Protein AF-A0A936BLS0-F1 (afdb_monomer_lite)

Secondary structure (DSSP, 8-state):
-EE------SS------EE--------EEEEEEEE-SSEEEEEEEEESSS-EEEEEEEE--

Structure (mmCIF, N/CA/C/O backbone):
data_AF-A0A936BLS0-F1
#
_entry.id   AF-A0A936BLS0-F1
#
loop_
_atom_site.group_PDB
_atom_site.id
_atom_site.type_symbol
_atom_site.label_atom_id
_atom_site.label_alt_id
_atom_site.label_comp_id
_atom_site.label_asym_id
_atom_site.label_entity_id
_atom_site.label_seq_id
_atom_site.pdbx_PDB_ins_code
_atom_site.Cartn_x
_atom_site.Cartn_y
_atom_site.Cartn_z
_atom_site.occupancy
_atom_site.B_iso_or_equiv
_atom_site.auth_seq_id
_atom_site.auth_comp_id
_atom_site.auth_asym_id
_atom_site.auth_atom_id
_atom_site.pdbx_PDB_model_num
ATOM 1 N N . MET A 1 1 ? -22.169 5.142 15.568 1.00 41.31 1 MET A N 1
ATOM 2 C CA . MET A 1 1 ? -23.579 5.539 15.314 1.00 41.31 1 MET A CA 1
ATOM 3 C C . MET A 1 1 ? -24.396 4.260 15.313 1.00 41.31 1 MET A C 1
ATOM 5 O O . MET A 1 1 ? -24.014 3.355 14.588 1.00 41.31 1 MET A O 1
ATOM 9 N N . ASN A 1 2 ? -25.424 4.131 16.156 1.00 38.88 2 ASN A N 1
ATOM 10 C CA . ASN A 1 2 ? -26.199 2.891 16.275 1.00 38.88 2 ASN A CA 1
ATOM 11 C C . ASN A 1 2 ? -27.472 3.011 15.422 1.00 38.88 2 ASN A C 1
ATOM 13 O O . ASN A 1 2 ? -28.278 3.908 15.660 1.00 38.88 2 ASN A O 1
ATOM 17 N N . VAL A 1 3 ? -27.615 2.169 14.395 1.00 52.62 3 VAL A N 1
ATOM 18 C CA . VAL A 1 3 ? -28.790 2.145 13.509 1.00 52.62 3 VAL A CA 1
ATOM 19 C C . VAL A 1 3 ? -29.523 0.833 13.750 1.00 52.62 3 VAL A C 1
ATOM 21 O O . VAL A 1 3 ? -28.951 -0.236 13.554 1.00 52.62 3 VAL A O 1
ATOM 24 N N . SER A 1 4 ? -30.777 0.918 14.195 1.00 52.31 4 SER A N 1
ATOM 25 C CA . SER A 1 4 ? -31.618 -0.242 14.493 1.00 52.31 4 SER A CA 1
ATOM 26 C C . SER A 1 4 ? -32.784 -0.283 13.508 1.00 52.31 4 SER A C 1
ATOM 28 O O . SER A 1 4 ? -33.563 0.667 13.428 1.00 52.31 4 SER A O 1
ATOM 30 N N . TYR A 1 5 ? -32.875 -1.363 12.732 1.00 52.91 5 TYR A N 1
ATOM 31 C CA . TYR A 1 5 ? -33.919 -1.592 11.734 1.00 52.91 5 TYR A CA 1
ATOM 32 C C . TYR A 1 5 ? -34.744 -2.816 12.141 1.00 52.91 5 TYR A C 1
ATOM 34 O O . TYR A 1 5 ? -34.180 -3.836 12.536 1.00 52.91 5 TYR A O 1
ATOM 42 N N . LYS A 1 6 ? -36.075 -2.709 12.075 1.00 54.94 6 LYS A N 1
ATOM 43 C CA . LYS A 1 6 ? -37.000 -3.822 12.317 1.00 54.94 6 LYS A CA 1
ATOM 44 C C . LYS A 1 6 ? -37.556 -4.292 10.976 1.00 54.94 6 LYS A C 1
ATOM 46 O O . LYS A 1 6 ? -38.210 -3.511 10.292 1.00 54.94 6 LYS A O 1
ATOM 51 N N . ILE A 1 7 ? -37.294 -5.547 10.621 1.00 56.84 7 ILE A N 1
ATOM 52 C CA . ILE A 1 7 ? -37.979 -6.240 9.526 1.00 56.84 7 ILE A CA 1
ATOM 53 C C . ILE A 1 7 ? -39.248 -6.864 10.105 1.00 56.84 7 ILE A C 1
ATOM 55 O O . ILE A 1 7 ? -39.170 -7.633 11.060 1.00 56.84 7 ILE A O 1
ATOM 59 N N . GLU A 1 8 ? -40.405 -6.526 9.538 1.00 53.16 8 GLU A N 1
ATOM 60 C CA . GLU A 1 8 ? -41.664 -7.223 9.806 1.00 53.16 8 GLU A CA 1
ATOM 61 C C . GLU A 1 8 ? -41.859 -8.323 8.757 1.00 53.16 8 GLU A C 1
ATOM 63 O O . GLU A 1 8 ? -42.467 -8.101 7.715 1.00 53.16 8 GLU A O 1
ATOM 68 N N . THR A 1 9 ? -41.319 -9.510 9.038 1.00 50.81 9 THR A N 1
ATOM 69 C CA . THR A 1 9 ? -41.755 -10.763 8.410 1.00 50.81 9 THR A CA 1
ATOM 70 C C . THR A 1 9 ? -41.806 -11.836 9.496 1.00 50.81 9 THR A C 1
ATOM 72 O O . THR A 1 9 ? -40.965 -11.879 10.389 1.00 50.81 9 THR A O 1
ATOM 75 N N . ASP A 1 10 ? -42.851 -12.645 9.426 1.00 53.25 10 ASP A N 1
ATOM 76 C CA . ASP A 1 10 ? -43.502 -13.431 10.476 1.00 53.25 10 ASP A CA 1
ATOM 77 C C . ASP A 1 10 ? -42.710 -14.659 10.982 1.00 53.25 10 ASP A C 1
ATOM 79 O O . ASP A 1 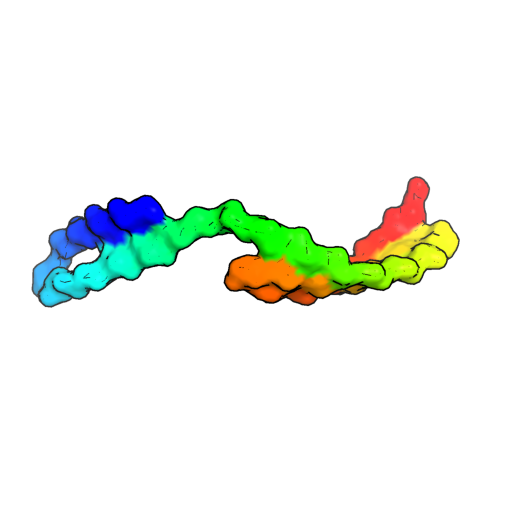10 ? -43.179 -15.795 10.949 1.00 53.25 10 ASP A O 1
ATOM 83 N N . THR A 1 11 ? -41.455 -14.489 11.396 1.00 52.66 11 THR A N 1
ATOM 84 C CA . THR A 1 11 ? -40.675 -15.541 12.074 1.00 52.66 11 THR A CA 1
ATOM 85 C C . THR A 1 11 ? -39.512 -14.890 12.813 1.00 52.66 11 THR A C 1
ATOM 87 O O . THR A 1 11 ? -38.622 -14.342 12.177 1.00 52.66 11 T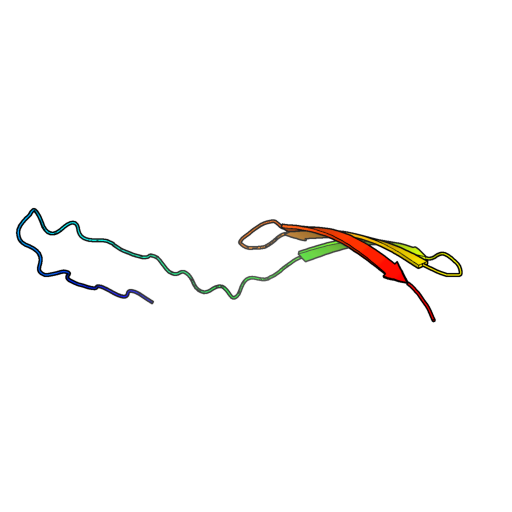HR A O 1
ATOM 90 N N . ASP A 1 12 ? -39.590 -14.888 14.147 1.00 55.12 12 ASP A N 1
ATOM 91 C CA . ASP A 1 12 ? -38.588 -14.434 15.120 1.00 55.12 12 ASP A CA 1
ATOM 92 C C . ASP A 1 12 ? -37.715 -13.245 14.694 1.00 55.12 12 ASP A C 1
ATOM 94 O O . ASP A 1 12 ? -36.708 -13.370 14.003 1.00 55.12 12 ASP A O 1
ATOM 98 N N . SER A 1 13 ? -38.082 -12.057 15.180 1.00 59.00 13 SER A N 1
ATOM 99 C CA . SER A 1 13 ? -37.326 -10.823 14.975 1.00 59.00 13 SER A CA 1
ATOM 100 C C . SER A 1 13 ? -35.903 -10.931 15.550 1.00 59.00 13 SER A C 1
ATOM 102 O O . SER A 1 13 ? -35.657 -10.576 16.706 1.00 59.00 13 SER A O 1
ATOM 104 N N . GLU A 1 14 ? -34.939 -11.382 14.750 1.00 63.12 14 GLU A N 1
ATOM 105 C CA . GLU A 1 14 ? -33.524 -11.293 15.100 1.00 63.12 14 GLU A CA 1
ATOM 106 C C . GLU A 1 14 ? -33.093 -9.823 15.094 1.00 63.12 14 GLU A C 1
ATOM 108 O O . GLU A 1 14 ? -33.170 -9.108 14.091 1.00 63.12 14 GLU A O 1
ATOM 113 N N . LYS A 1 15 ? -32.633 -9.340 16.252 1.00 62.91 15 LYS A N 1
ATOM 114 C CA . LYS A 1 15 ? -32.031 -8.010 16.363 1.00 62.91 15 LYS A CA 1
ATOM 115 C C . LYS A 1 15 ? -30.667 -8.022 15.677 1.00 62.91 15 LYS A C 1
ATOM 117 O O . LYS A 1 15 ? -29.677 -8.425 16.280 1.00 62.91 15 LYS A O 1
ATOM 122 N N . VAL A 1 16 ? -30.599 -7.510 14.454 1.00 67.88 16 VAL A N 1
ATOM 123 C CA . VAL A 1 16 ? -29.322 -7.240 13.784 1.00 67.88 16 VAL A CA 1
ATOM 124 C C . VAL A 1 16 ? -28.775 -5.905 14.296 1.00 67.88 16 VAL A C 1
ATOM 126 O O . VAL A 1 16 ? -29.341 -4.845 14.028 1.00 67.88 16 VAL A O 1
ATOM 129 N N . ASN A 1 17 ? -27.693 -5.948 15.077 1.00 69.31 17 ASN A N 1
ATOM 130 C CA . ASN A 1 17 ? -27.008 -4.756 15.575 1.00 69.31 17 ASN A CA 1
ATOM 131 C C . ASN A 1 17 ? -25.719 -4.531 14.775 1.00 69.31 17 ASN A C 1
ATOM 133 O O . ASN A 1 17 ? -24.815 -5.362 14.815 1.00 69.31 17 ASN A O 1
ATOM 137 N N . PHE A 1 18 ? -25.627 -3.404 14.072 1.00 62.16 18 PHE A N 1
ATOM 138 C CA . PHE A 1 18 ? -24.407 -2.997 13.379 1.00 62.16 18 PHE A CA 1
ATOM 139 C C . PHE A 1 18 ? -23.622 -2.030 14.265 1.00 62.16 18 PHE A C 1
ATOM 141 O O . PHE A 1 18 ? -24.016 -0.874 14.443 1.00 62.16 18 PHE A O 1
ATOM 148 N N . ASP A 1 19 ? -22.502 -2.495 14.817 1.00 68.81 19 ASP A N 1
ATOM 149 C CA . ASP A 1 19 ? -21.579 -1.638 15.560 1.00 68.81 19 ASP A CA 1
ATOM 150 C C . ASP A 1 19 ? -20.608 -0.937 14.600 1.00 68.81 19 ASP A C 1
ATOM 152 O O . ASP A 1 19 ? -19.507 -1.406 14.302 1.00 68.81 19 ASP A O 1
ATOM 156 N N . ILE A 1 20 ? -21.068 0.185 14.044 1.00 64.44 20 ILE A N 1
ATOM 157 C CA . ILE A 1 20 ? -20.280 1.013 13.132 1.00 64.44 20 ILE A CA 1
ATOM 158 C C . ILE A 1 20 ? -19.474 2.013 13.966 1.00 64.44 20 ILE A C 1
ATOM 160 O O . ILE A 1 20 ? -19.954 3.099 14.330 1.00 64.44 20 ILE A O 1
ATOM 164 N N . ASN A 1 21 ? -18.235 1.622 14.257 1.00 69.31 21 ASN A N 1
ATOM 165 C CA . ASN A 1 21 ? -17.222 2.479 14.859 1.00 69.31 21 ASN A CA 1
ATOM 166 C C . ASN A 1 21 ? -16.714 3.515 13.841 1.00 69.31 21 ASN A C 1
ATOM 168 O O . ASN A 1 21 ? -16.668 3.260 12.636 1.00 69.31 21 ASN A O 1
ATOM 172 N N . ALA A 1 22 ? -16.363 4.715 14.314 1.00 66.06 22 ALA A N 1
ATOM 173 C CA . ALA A 1 22 ? -15.866 5.780 13.445 1.00 66.06 22 ALA A CA 1
ATOM 174 C C . ALA A 1 22 ? -14.577 5.333 12.734 1.00 66.06 22 ALA A C 1
ATOM 176 O O . ALA A 1 22 ? -13.595 4.984 13.381 1.00 66.06 22 ALA A O 1
ATOM 177 N N . ALA A 1 23 ? -14.566 5.389 11.400 1.00 64.25 23 ALA A N 1
ATOM 178 C CA . ALA A 1 23 ? -13.434 4.949 10.577 1.00 64.25 23 ALA A CA 1
ATOM 179 C C . ALA A 1 23 ? -12.209 5.887 10.634 1.00 64.25 23 ALA A C 1
ATOM 181 O O . ALA A 1 23 ? -11.176 5.598 10.028 1.00 64.25 23 ALA A O 1
ATOM 182 N N . ASN A 1 24 ? -12.313 7.014 11.346 1.00 68.50 24 ASN A N 1
ATOM 183 C CA . ASN A 1 24 ? -11.206 7.945 11.531 1.00 68.50 24 ASN A CA 1
ATOM 184 C C . ASN A 1 24 ? -10.194 7.357 12.518 1.00 68.50 24 ASN A C 1
ATOM 186 O O . ASN A 1 24 ? -10.303 7.534 13.728 1.00 68.50 24 ASN A O 1
ATOM 190 N N . SER A 1 25 ? -9.191 6.672 11.977 1.00 81.38 25 SER A N 1
ATOM 191 C CA . SER A 1 25 ? -8.025 6.184 12.709 1.00 81.38 25 SER A CA 1
ATOM 192 C C . SER A 1 25 ? -6.750 6.786 12.133 1.00 81.38 25 SER A C 1
ATOM 194 O O . SER A 1 25 ? -6.632 6.933 10.913 1.00 81.38 25 SER A O 1
ATOM 196 N N . ILE A 1 26 ? -5.760 7.046 12.987 1.00 86.88 26 ILE A N 1
ATOM 197 C CA . ILE A 1 26 ? -4.389 7.290 12.526 1.00 86.88 26 ILE A CA 1
ATOM 198 C C . ILE A 1 26 ? -3.934 6.062 11.726 1.00 86.88 26 ILE A C 1
ATOM 200 O O . ILE A 1 26 ? -4.124 4.926 12.161 1.00 86.88 26 ILE A O 1
ATOM 204 N N . ARG A 1 27 ? -3.363 6.298 10.542 1.00 90.88 27 ARG A N 1
ATOM 205 C CA . ARG A 1 27 ? -2.851 5.260 9.643 1.00 90.88 27 ARG A CA 1
ATOM 206 C C . ARG A 1 27 ? -1.356 5.456 9.450 1.00 90.88 27 ARG A C 1
ATOM 208 O O . ARG A 1 27 ? -0.939 6.501 8.956 1.00 90.88 27 ARG A O 1
ATOM 215 N N . LEU A 1 28 ? -0.569 4.438 9.785 1.00 94.62 28 LEU A N 1
ATOM 216 C CA . LEU A 1 28 ? 0.853 4.376 9.457 1.00 94.62 28 LEU A CA 1
ATOM 217 C C . LEU A 1 28 ? 1.021 3.542 8.187 1.00 94.62 28 LEU A C 1
ATOM 219 O O . LEU A 1 28 ? 0.494 2.439 8.113 1.00 94.62 28 LEU A O 1
ATOM 223 N N . THR A 1 29 ? 1.736 4.055 7.188 1.00 95.75 29 THR A N 1
ATOM 224 C CA . THR A 1 29 ? 2.011 3.315 5.947 1.00 95.75 29 THR A CA 1
ATOM 225 C C . THR A 1 29 ? 3.508 3.266 5.699 1.00 95.75 29 THR A C 1
ATOM 227 O O . THR A 1 29 ? 4.175 4.297 5.756 1.00 95.75 29 THR A O 1
ATOM 230 N N . LEU A 1 30 ? 4.022 2.066 5.442 1.00 96.94 30 LEU A N 1
ATOM 231 C CA . LEU A 1 30 ? 5.412 1.813 5.075 1.00 96.94 30 LEU A CA 1
ATOM 232 C C . LEU A 1 30 ? 5.433 1.165 3.698 1.00 96.94 30 LEU A C 1
ATOM 234 O O . LEU A 1 30 ? 4.678 0.228 3.454 1.00 96.94 30 LEU A O 1
ATOM 238 N N . GLY A 1 31 ? 6.294 1.657 2.814 1.00 96.44 31 GLY A N 1
ATOM 239 C CA . GLY A 1 31 ? 6.294 1.235 1.423 1.00 96.44 31 GLY A CA 1
ATOM 240 C C . GLY A 1 31 ? 7.664 1.277 0.778 1.00 96.44 31 GLY A C 1
ATOM 241 O O . GLY A 1 31 ? 8.555 2.012 1.210 1.00 96.44 31 GLY A O 1
ATOM 242 N N . LEU A 1 32 ? 7.812 0.469 -0.267 1.00 97.50 32 LEU A N 1
ATOM 243 C CA . LEU A 1 32 ? 8.977 0.436 -1.139 1.00 97.50 32 LEU A CA 1
ATOM 244 C C . LEU A 1 32 ? 8.513 0.602 -2.583 1.00 97.50 32 LEU A C 1
ATOM 246 O O . LEU A 1 32 ? 7.554 -0.033 -3.023 1.00 97.50 32 LEU A O 1
ATOM 250 N N . ALA A 1 33 ? 9.236 1.428 -3.333 1.00 96.88 33 ALA A N 1
ATOM 251 C CA . ALA A 1 33 ? 9.013 1.618 -4.756 1.00 96.88 33 ALA A CA 1
ATOM 252 C C . ALA A 1 33 ? 10.317 1.400 -5.520 1.00 96.88 33 ALA A C 1
ATOM 254 O O . ALA A 1 33 ? 11.360 1.955 -5.168 1.00 96.88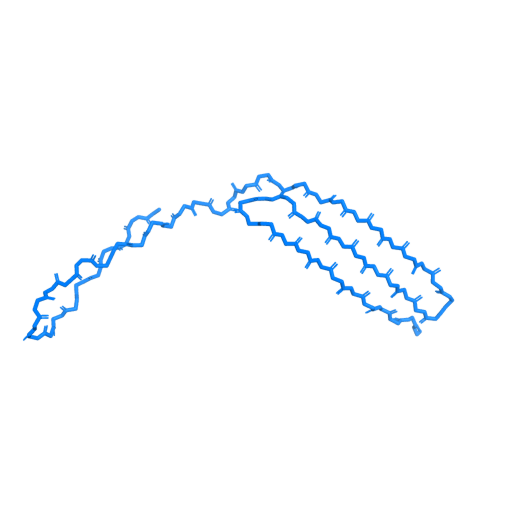 33 ALA A O 1
ATOM 255 N N . PHE A 1 34 ? 10.239 0.618 -6.592 1.00 97.12 34 PHE A N 1
ATOM 256 C CA . PHE A 1 34 ? 11.318 0.430 -7.544 1.00 97.12 34 PHE A CA 1
ATOM 257 C C . PHE A 1 34 ? 10.942 1.102 -8.863 1.00 97.12 34 PHE A C 1
ATOM 259 O O . PHE A 1 34 ? 10.020 0.670 -9.559 1.00 97.12 34 PHE A O 1
ATOM 266 N N . ASN A 1 35 ? 11.637 2.196 -9.172 1.00 95.50 35 ASN A N 1
ATOM 267 C CA . ASN A 1 35 ? 11.410 2.983 -10.379 1.00 95.50 35 ASN A CA 1
ATOM 268 C C . ASN A 1 35 ? 12.365 2.513 -11.482 1.00 95.50 35 ASN A C 1
ATOM 270 O O . ASN A 1 35 ? 13.582 2.536 -11.301 1.00 95.50 35 ASN A O 1
ATOM 274 N N . LEU A 1 36 ? 11.811 2.112 -12.623 1.00 93.75 36 LEU A N 1
ATOM 275 C CA . LEU A 1 36 ? 12.534 1.766 -13.846 1.00 93.75 36 LEU A CA 1
ATOM 276 C C . LEU A 1 36 ? 12.184 2.784 -14.943 1.00 93.75 36 LEU A C 1
ATOM 278 O O . LEU A 1 36 ? 11.264 3.584 -14.791 1.00 93.75 36 LEU A O 1
ATOM 282 N N . SER A 1 37 ? 12.911 2.762 -16.064 1.00 93.06 37 SER A N 1
ATOM 283 C CA . SER A 1 37 ? 12.783 3.789 -17.113 1.00 93.06 37 SER A CA 1
ATOM 284 C C . SER A 1 37 ? 11.380 3.915 -17.716 1.00 93.06 37 SER A C 1
ATOM 286 O O . SER A 1 37 ? 10.962 5.020 -18.033 1.00 93.06 37 SER A O 1
ATOM 288 N N . PHE A 1 38 ? 10.651 2.807 -17.868 1.00 95.56 38 PHE A N 1
ATOM 289 C CA . PHE A 1 38 ? 9.330 2.791 -18.520 1.00 95.56 38 PHE A CA 1
ATOM 290 C C . PHE A 1 38 ? 8.196 2.355 -17.592 1.00 95.56 38 PHE A C 1
ATOM 292 O O . PHE A 1 38 ? 7.023 2.471 -17.941 1.00 95.56 38 PHE A O 1
ATOM 299 N N . PHE A 1 39 ? 8.525 1.846 -16.405 1.00 95.94 39 PHE A N 1
ATOM 300 C CA . PHE A 1 39 ? 7.532 1.398 -15.441 1.00 95.94 39 PHE A CA 1
ATOM 301 C C . PHE A 1 39 ? 8.064 1.469 -14.010 1.00 95.94 39 PHE A C 1
ATOM 303 O O . PHE A 1 39 ? 9.264 1.561 -13.778 1.00 95.94 39 PHE A O 1
ATOM 310 N N . LYS A 1 40 ? 7.171 1.413 -13.030 1.00 97.06 40 LYS A N 1
ATOM 311 C CA . LYS A 1 40 ? 7.501 1.283 -11.611 1.00 97.06 40 LYS A CA 1
ATOM 312 C C . LYS A 1 40 ? 6.727 0.130 -10.997 1.00 97.06 40 LYS A C 1
ATOM 314 O O . LYS A 1 40 ? 5.584 -0.122 -11.379 1.00 97.06 40 LYS A O 1
ATOM 319 N N . ILE A 1 41 ? 7.330 -0.526 -10.017 1.00 97.38 41 ILE A N 1
ATOM 320 C CA . ILE A 1 41 ? 6.656 -1.484 -9.138 1.00 97.38 41 ILE A CA 1
ATOM 321 C C . ILE A 1 41 ? 6.688 -0.902 -7.731 1.00 97.38 41 ILE A C 1
ATOM 323 O O . ILE A 1 41 ? 7.704 -0.343 -7.317 1.00 97.38 41 ILE A O 1
ATOM 327 N N . PHE A 1 42 ? 5.590 -1.011 -6.997 1.00 97.38 42 PHE A N 1
ATOM 328 C CA . PHE A 1 42 ? 5.526 -0.551 -5.615 1.00 97.38 42 PHE A CA 1
ATOM 329 C C . PHE A 1 42 ? 4.716 -1.509 -4.753 1.00 97.38 42 PHE A C 1
ATOM 331 O O . PHE A 1 42 ? 3.816 -2.204 -5.229 1.00 97.38 42 PHE A O 1
ATOM 338 N N . THR A 1 43 ? 5.066 -1.553 -3.475 1.00 97.69 43 THR A N 1
ATOM 339 C CA . THR A 1 43 ? 4.311 -2.272 -2.462 1.00 97.69 43 THR A CA 1
ATOM 340 C C . TH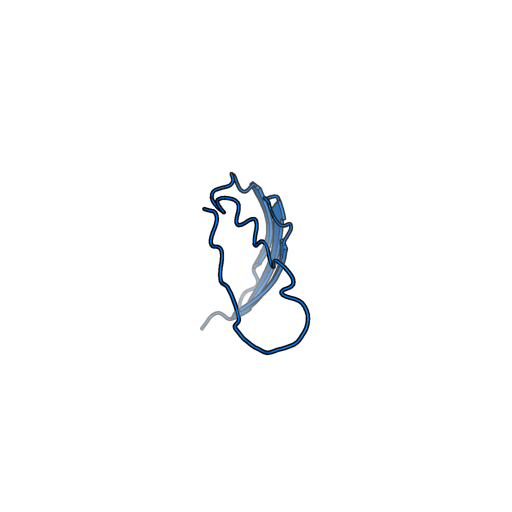R A 1 43 ? 4.263 -1.452 -1.188 1.00 97.69 43 THR A C 1
ATOM 342 O O . THR A 1 43 ? 5.272 -0.882 -0.774 1.00 97.69 43 THR A O 1
ATOM 345 N N . ASP A 1 44 ? 3.085 -1.407 -0.579 1.00 97.25 44 ASP A N 1
ATOM 346 C CA . ASP A 1 44 ? 2.817 -0.630 0.621 1.00 97.25 44 ASP A CA 1
ATOM 347 C C . ASP A 1 44 ? 2.087 -1.503 1.639 1.00 97.25 44 ASP A C 1
ATOM 349 O O . ASP A 1 44 ? 1.217 -2.305 1.293 1.00 97.25 44 ASP A O 1
ATOM 353 N N . TYR A 1 45 ? 2.423 -1.329 2.909 1.00 96.38 45 TYR A N 1
ATOM 354 C CA . TYR A 1 45 ? 1.727 -1.937 4.028 1.00 96.38 45 TYR A CA 1
ATOM 355 C C . TYR A 1 45 ? 1.189 -0.842 4.948 1.00 96.38 45 TYR A C 1
ATOM 357 O O . TYR A 1 45 ? 1.951 -0.050 5.511 1.00 96.38 45 TYR A O 1
ATOM 365 N N . SER A 1 46 ? -0.134 -0.790 5.088 1.00 95.69 46 SER A N 1
ATOM 366 C CA . SER A 1 46 ? -0.837 0.169 5.937 1.00 95.69 46 SER A CA 1
ATOM 367 C C . SER A 1 46 ? -1.323 -0.499 7.221 1.00 95.69 46 SER A C 1
ATOM 369 O O . SER A 1 46 ? -2.119 -1.434 7.181 1.00 95.69 46 SER A O 1
ATOM 371 N N . LEU A 1 47 ? -0.883 0.041 8.356 1.00 93.06 47 LEU A N 1
ATOM 372 C CA . LEU A 1 47 ? -1.339 -0.264 9.709 1.00 93.06 47 LEU A CA 1
ATOM 373 C C . LEU A 1 47 ? -2.409 0.763 10.113 1.00 93.06 47 LEU A C 1
ATOM 375 O O . LEU A 1 47 ? -2.122 1.959 10.224 1.00 93.06 47 LEU A O 1
ATOM 379 N N . ALA A 1 48 ? -3.644 0.307 10.306 1.00 88.56 48 ALA A N 1
ATOM 380 C CA . ALA A 1 48 ? -4.791 1.119 10.728 1.00 88.56 48 ALA A CA 1
ATOM 381 C C . ALA A 1 48 ? -5.811 0.238 11.473 1.00 88.56 48 ALA A C 1
ATOM 383 O O . ALA A 1 48 ? -5.488 -0.876 11.876 1.00 88.56 48 ALA A O 1
ATOM 384 N N . SER A 1 49 ? -7.065 0.692 11.610 1.00 86.00 49 SER A N 1
ATOM 385 C CA . SER A 1 49 ? -8.164 -0.171 12.086 1.00 86.00 49 SER A CA 1
ATOM 386 C C . SER A 1 49 ? -8.318 -1.459 11.262 1.00 86.00 49 SER A C 1
ATOM 388 O O . SER A 1 49 ? -8.845 -2.445 11.769 1.00 86.00 49 SER A O 1
ATOM 390 N N . GLN A 1 50 ? -7.892 -1.437 9.999 1.00 86.81 50 GLN A N 1
ATOM 391 C CA . GLN A 1 50 ? -7.809 -2.591 9.114 1.00 86.81 50 GLN A CA 1
ATOM 392 C C . GLN A 1 50 ? -6.441 -2.552 8.441 1.00 86.81 50 GLN A C 1
ATOM 394 O O . GLN A 1 50 ? -6.071 -1.531 7.853 1.00 86.81 50 GLN A O 1
ATOM 399 N N . ASN A 1 51 ? -5.694 -3.647 8.550 1.00 91.75 51 ASN A N 1
ATOM 400 C CA . ASN A 1 51 ? -4.404 -3.763 7.886 1.00 91.75 51 ASN A CA 1
ATOM 401 C C . ASN A 1 51 ? -4.625 -4.043 6.403 1.00 91.75 51 ASN A C 1
ATOM 403 O O . ASN A 1 51 ? -5.445 -4.887 6.041 1.00 91.75 51 ASN A O 1
ATOM 407 N N . VAL A 1 52 ? -3.886 -3.341 5.551 1.00 95.50 52 VAL A N 1
ATOM 408 C CA . VAL A 1 52 ? -3.992 -3.479 4.097 1.00 95.50 52 VAL A CA 1
ATOM 409 C C . VAL A 1 52 ? -2.598 -3.633 3.518 1.00 95.50 52 VAL A C 1
ATOM 411 O O . VAL A 1 52 ? -1.704 -2.843 3.822 1.00 95.50 52 VAL A O 1
ATOM 414 N N . TRP A 1 53 ? -2.431 -4.646 2.673 1.00 97.00 53 TRP A N 1
ATOM 415 C CA . TRP A 1 53 ? -1.249 -4.812 1.842 1.00 97.00 53 TRP A CA 1
ATOM 416 C C . TRP A 1 53 ? -1.601 -4.483 0.395 1.00 97.00 53 TRP A C 1
ATOM 418 O O . TRP A 1 53 ? -2.563 -5.020 -0.154 1.00 97.00 53 TRP A O 1
ATOM 428 N N . THR A 1 54 ? -0.819 -3.594 -0.204 1.00 97.00 54 THR A N 1
ATOM 429 C CA . THR A 1 54 ? -1.008 -3.111 -1.569 1.00 97.00 54 THR A CA 1
ATOM 430 C C . THR A 1 54 ? 0.207 -3.486 -2.406 1.00 97.00 54 THR A C 1
ATOM 432 O O . THR A 1 54 ? 1.351 -3.355 -1.965 1.00 97.00 54 THR A O 1
ATOM 435 N N . VAL A 1 55 ? -0.043 -3.922 -3.638 1.00 97.00 55 VAL A N 1
ATOM 436 C CA . VAL A 1 55 ? 0.972 -4.126 -4.676 1.00 97.00 55 VAL A CA 1
ATOM 437 C C . VAL A 1 55 ? 0.483 -3.438 -5.939 1.00 97.00 55 VAL A C 1
ATOM 439 O O . VAL A 1 55 ? -0.695 -3.538 -6.284 1.00 97.00 55 VAL A O 1
ATOM 442 N N . GLY A 1 56 ? 1.375 -2.738 -6.629 1.00 96.69 56 GLY A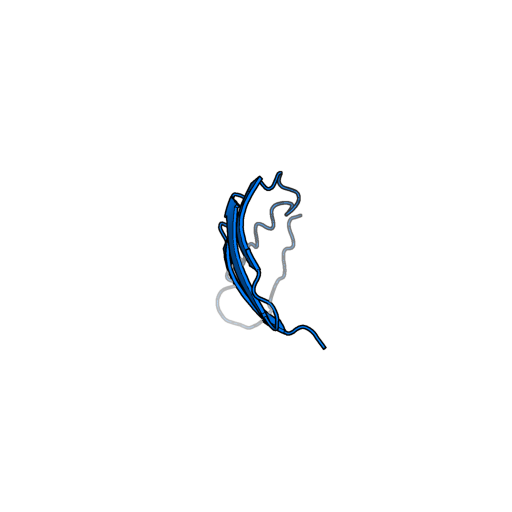 N 1
ATOM 443 C CA . GLY A 1 56 ? 1.029 -2.009 -7.836 1.00 96.69 56 GLY A CA 1
ATOM 444 C C . GLY A 1 56 ? 2.141 -1.976 -8.874 1.00 96.69 56 GLY A C 1
ATOM 445 O O . GLY A 1 56 ? 3.328 -2.117 -8.577 1.00 96.69 56 GLY A O 1
ATOM 446 N N . LEU A 1 57 ? 1.707 -1.761 -10.113 1.00 97.25 57 LEU A N 1
ATOM 447 C CA . LEU A 1 57 ? 2.527 -1.551 -11.298 1.00 97.25 57 LEU A CA 1
ATOM 448 C C . LEU A 1 57 ? 2.052 -0.252 -11.961 1.00 97.25 57 LEU A C 1
ATOM 450 O O . LEU A 1 57 ? 0.848 -0.038 -12.097 1.00 97.25 57 LEU A O 1
ATOM 454 N N . GLY A 1 58 ? 2.971 0.619 -12.364 1.00 96.31 58 GLY A N 1
ATOM 455 C CA . GLY A 1 58 ? 2.655 1.833 -13.122 1.00 96.31 58 GLY A CA 1
ATOM 456 C C . GLY A 1 58 ? 3.533 1.950 -14.359 1.00 96.31 58 GLY A C 1
ATOM 457 O O . GLY A 1 58 ? 4.700 1.587 -14.291 1.00 96.31 58 GLY A O 1
ATOM 458 N N . PHE A 1 59 ? 2.996 2.473 -15.459 1.00 96.25 59 PHE A N 1
ATOM 459 C CA . PHE A 1 59 ? 3.728 2.717 -16.708 1.00 96.25 59 PHE A CA 1
ATOM 460 C C . PHE A 1 59 ? 3.912 4.222 -16.931 1.00 96.25 59 PHE A C 1
ATOM 462 O O . PHE A 1 59 ? 3.033 5.005 -16.572 1.00 96.25 59 PHE A O 1
ATOM 469 N N . TYR A 1 60 ? 5.040 4.613 -17.522 1.00 90.69 60 TYR A N 1
ATOM 470 C CA .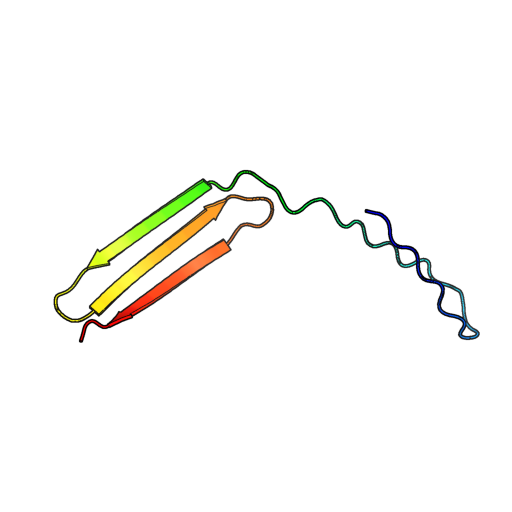 TYR A 1 60 ? 5.324 5.989 -17.937 1.00 90.69 60 TYR A CA 1
ATOM 471 C C . TYR A 1 60 ? 5.177 6.099 -19.462 1.00 90.69 60 TYR A C 1
ATOM 473 O O . TYR A 1 60 ? 5.642 5.210 -20.177 1.00 90.69 60 TYR A O 1
ATOM 481 N N . PHE A 1 61 ? 4.528 7.159 -19.946 1.00 86.94 61 PHE A N 1
ATOM 482 C CA . PHE A 1 61 ? 4.324 7.466 -21.367 1.00 86.94 61 PHE A CA 1
ATOM 483 C C . PHE A 1 61 ? 4.611 8.940 -21.647 1.00 86.94 61 PHE A C 1
ATOM 485 O O . PHE A 1 61 ? 4.438 9.755 -20.710 1.00 86.94 61 PHE A O 1
#

pLDDT: mean 80.07, std 18.53, range [38.88, 97.69]

Radius of gyration: 21.31 Å; chains: 1; bounding box: 56×24×38 Å

Sequence (61 aa):
MNVSYKIETDTDSEKVNFDINAANSIRLTLGLAFNLSFFKIFTDYSLASQNVWTVGLGFYF

Foldseek 3Di:
DWDWDFDPDPDDTDTDTDPDDDQDWDKDKDKDKDDDPFKIWMWMWIDTPDTDIDIDMGGDD